Protein AF-A0A6B3IEB2-F1 (afdb_monomer_lite)

Sequence (60 aa):
GDLVILISYAQVEDAEARALTPKVVHVDADNRIVALGTDTSAPVPGTRTERSPQAVVAGG

Secondary structure (DSSP, 8-state):
-------------HHHHHH----EEEE-TTS-EEEEES-TTPPPTTSS----TTPPP---

Foldseek 3Di:
DDDDDDDDDDDDDPVCVLVDQDWDFAADPVRHTPDIGRQPQDDRPPDPRHGDPPGDDSDD

Radius of gyration: 13.45 Å; chains: 1; bounding box: 26×24×36 Å

Structure (mmCIF, N/CA/C/O backbone):
data_AF-A0A6B3IEB2-F1
#
_entry.id   AF-A0A6B3IEB2-F1
#
loop_
_atom_site.group_PDB
_atom_site.id
_atom_site.type_symbol
_atom_site.label_atom_id
_atom_site.label_alt_id
_atom_site.label_comp_id
_atom_site.label_asym_id
_atom_site.label_entity_id
_atom_site.label_seq_id
_atom_site.pdbx_PDB_ins_code
_atom_site.Cartn_x
_atom_site.Cartn_y
_atom_site.Cartn_z
_atom_site.occupancy
_atom_site.B_iso_or_equiv
_atom_site.auth_seq_id
_atom_site.auth_comp_id
_atom_site.auth_asym_id
_atom_site.auth_atom_id
_atom_site.pdbx_PDB_model_num
ATOM 1 N N . GLY A 1 1 ? 12.128 13.275 -15.358 1.00 82.81 1 GLY A N 1
ATOM 2 C CA . GLY A 1 1 ? 10.975 13.443 -14.461 1.00 82.81 1 GLY A CA 1
ATOM 3 C C . GLY A 1 1 ? 11.357 12.884 -13.117 1.00 82.81 1 GLY A C 1
ATOM 4 O O . GLY A 1 1 ? 12.218 12.009 -13.081 1.00 82.81 1 GLY A O 1
ATOM 5 N N . ASP A 1 2 ? 10.756 13.397 -12.054 1.00 90.69 2 ASP A N 1
ATOM 6 C CA . ASP A 1 2 ? 11.124 13.019 -10.692 1.00 90.69 2 ASP A CA 1
ATOM 7 C C . ASP A 1 2 ? 10.266 11.853 -10.208 1.00 90.69 2 ASP A C 1
ATOM 9 O O . ASP A 1 2 ? 9.075 11.769 -10.509 1.00 90.69 2 ASP A O 1
ATOM 13 N N . LEU A 1 3 ? 10.883 10.953 -9.447 1.00 90.00 3 LEU A N 1
ATOM 14 C CA . LEU A 1 3 ? 10.167 9.903 -8.738 1.00 90.00 3 LEU A CA 1
ATOM 15 C C . LEU A 1 3 ? 9.585 10.491 -7.450 1.00 90.00 3 LEU A C 1
ATOM 17 O O . LEU A 1 3 ? 10.322 11.026 -6.623 1.00 90.00 3 LEU A O 1
ATOM 21 N N . VAL A 1 4 ? 8.271 10.373 -7.275 1.00 93.06 4 VAL A N 1
ATOM 22 C CA . VAL A 1 4 ? 7.539 10.909 -6.120 1.00 93.06 4 VAL A CA 1
ATOM 23 C C . VAL A 1 4 ? 6.679 9.828 -5.469 1.00 93.06 4 VAL A C 1
ATOM 25 O O . VAL A 1 4 ? 6.292 8.859 -6.119 1.00 93.06 4 VAL A O 1
ATOM 28 N N . ILE A 1 5 ? 6.358 10.002 -4.184 1.00 93.00 5 ILE A N 1
ATOM 29 C CA . ILE A 1 5 ? 5.430 9.142 -3.436 1.00 93.00 5 ILE A CA 1
ATOM 30 C C . ILE A 1 5 ? 4.207 9.979 -3.053 1.00 93.00 5 ILE A C 1
ATOM 32 O O . ILE A 1 5 ? 4.354 11.077 -2.518 1.00 93.00 5 ILE A O 1
ATOM 36 N N . LEU A 1 6 ? 3.003 9.457 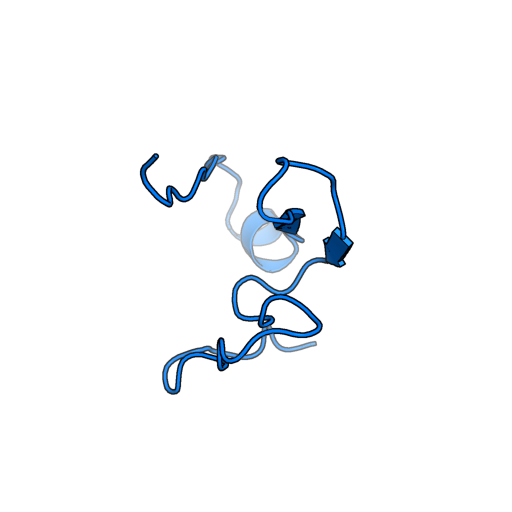-3.308 1.00 92.88 6 LEU A N 1
ATOM 37 C CA . LEU A 1 6 ? 1.742 10.065 -2.880 1.00 92.88 6 LEU A CA 1
ATOM 38 C C . LEU A 1 6 ? 1.174 9.277 -1.696 1.00 92.88 6 LEU A C 1
ATOM 40 O O . LEU A 1 6 ? 0.986 8.066 -1.793 1.00 92.88 6 LEU A O 1
ATOM 44 N N . ILE A 1 7 ? 0.883 9.967 -0.590 1.00 94.25 7 ILE A N 1
ATOM 45 C CA . ILE A 1 7 ? 0.320 9.366 0.626 1.00 94.25 7 ILE A CA 1
ATOM 46 C C . ILE A 1 7 ? -0.899 10.170 1.072 1.00 94.25 7 ILE A C 1
ATOM 48 O O . ILE A 1 7 ? -0.843 11.394 1.173 1.00 94.25 7 ILE A O 1
ATOM 52 N N . SER A 1 8 ? -1.993 9.470 1.365 1.00 93.75 8 SER A N 1
ATOM 53 C CA . SER A 1 8 ? -3.195 10.030 1.982 1.00 93.75 8 SER A CA 1
ATOM 54 C C . SER A 1 8 ? -3.333 9.543 3.421 1.00 93.75 8 SER A C 1
ATOM 56 O O . SER A 1 8 ? -3.115 8.362 3.691 1.00 93.75 8 SER A O 1
ATOM 58 N N . TYR A 1 9 ? -3.769 10.426 4.315 1.00 93.44 9 TYR A N 1
ATOM 59 C CA . TYR A 1 9 ? -3.992 10.118 5.727 1.00 93.44 9 TYR A CA 1
ATOM 60 C C . TYR A 1 9 ? -5.473 10.238 6.083 1.00 93.44 9 TYR A C 1
ATOM 62 O O . TYR A 1 9 ? -6.190 11.057 5.508 1.00 93.44 9 TYR A O 1
ATOM 70 N N . ALA A 1 10 ? -5.911 9.441 7.054 1.00 91.06 10 ALA A N 1
ATOM 71 C CA . ALA A 1 10 ? -7.250 9.497 7.624 1.00 91.06 10 ALA A CA 1
ATOM 72 C C . ALA A 1 10 ? -7.155 9.530 9.153 1.00 91.06 10 ALA A C 1
ATOM 74 O O . ALA A 1 10 ? -6.288 8.878 9.736 1.00 91.06 10 ALA A O 1
ATOM 75 N N . GLN A 1 11 ? -8.042 10.296 9.786 1.00 95.00 11 GLN A N 1
ATOM 76 C CA . GLN A 1 11 ? -8.244 10.259 11.232 1.00 95.00 11 GLN A CA 1
ATOM 77 C C . GLN A 1 11 ? -9.363 9.262 11.523 1.00 95.00 11 GLN A C 1
ATOM 79 O O . GLN A 1 11 ? -10.457 9.397 10.981 1.00 95.00 11 GLN A O 1
ATOM 84 N N . VAL A 1 12 ? -9.059 8.259 12.338 1.00 93.38 12 VAL A N 1
ATOM 85 C CA . VAL A 1 12 ? -9.965 7.170 12.727 1.00 93.38 12 VAL A CA 1
ATOM 86 C C . VAL A 1 12 ? -9.785 6.892 14.218 1.00 93.38 12 VAL A C 1
ATOM 88 O O . VAL A 1 12 ? -8.789 7.322 14.811 1.00 93.38 12 VAL A O 1
ATOM 91 N N . GLU A 1 13 ? -10.730 6.193 14.838 1.00 95.62 13 GLU A N 1
ATOM 92 C CA . GLU A 1 13 ? -10.605 5.798 16.246 1.00 95.62 13 GLU A CA 1
ATOM 93 C C . GLU A 1 13 ? -9.517 4.715 16.434 1.00 95.62 13 GLU A C 1
ATOM 95 O O . GLU A 1 13 ? -9.165 4.014 15.488 1.00 95.62 13 GLU A O 1
ATOM 100 N N . ASP A 1 14 ? -8.965 4.535 17.647 1.00 93.12 14 ASP A N 1
ATOM 101 C CA . ASP A 1 14 ? -7.854 3.579 17.892 1.00 93.12 14 ASP A CA 1
ATOM 102 C C . ASP A 1 14 ? -8.208 2.142 17.479 1.00 93.12 14 ASP A C 1
ATOM 104 O O . ASP A 1 14 ? -7.402 1.447 16.858 1.00 93.12 14 ASP A O 1
ATOM 108 N N . ALA A 1 15 ? -9.437 1.708 17.775 1.00 92.81 15 ALA A N 1
ATOM 109 C CA . ALA A 1 15 ? -9.915 0.381 17.402 1.00 92.81 15 ALA A CA 1
ATOM 110 C C . ALA A 1 15 ? -9.956 0.199 15.874 1.00 92.81 15 ALA A C 1
ATOM 112 O O . ALA A 1 15 ? -9.558 -0.846 15.361 1.00 92.81 15 ALA A O 1
ATOM 113 N N . GLU A 1 16 ? -10.378 1.232 15.145 1.00 91.00 16 GLU A N 1
ATOM 114 C CA . GLU A 1 16 ? -10.409 1.235 13.683 1.00 91.00 16 GLU A CA 1
ATOM 115 C C . GLU A 1 16 ? -8.999 1.314 13.094 1.00 91.00 16 GLU A C 1
ATOM 117 O O . GLU A 1 16 ? -8.709 0.632 12.116 1.00 91.00 16 GLU A O 1
ATOM 122 N N . ALA A 1 17 ? -8.092 2.079 13.711 1.00 91.38 17 ALA A N 1
ATOM 123 C CA . ALA A 1 17 ? -6.701 2.201 13.282 1.00 91.38 17 ALA A CA 1
ATOM 124 C C . ALA A 1 17 ? -5.977 0.850 13.291 1.00 91.38 17 ALA A C 1
ATOM 126 O O . ALA A 1 17 ? -5.225 0.547 12.368 1.00 91.38 17 ALA A O 1
ATOM 127 N N . ARG A 1 18 ? -6.230 0.016 14.309 1.00 87.75 18 ARG A N 1
ATOM 128 C CA . ARG A 1 18 ? -5.651 -1.335 14.410 1.00 87.75 18 ARG A CA 1
ATOM 129 C C . ARG A 1 18 ? -6.156 -2.278 13.323 1.00 87.75 18 ARG A C 1
ATOM 131 O O . ARG A 1 18 ? -5.421 -3.172 12.921 1.00 87.75 18 ARG A O 1
ATOM 138 N N . ALA A 1 19 ? -7.390 -2.083 12.863 1.00 90.56 19 ALA A N 1
ATOM 139 C CA . ALA A 1 19 ? -8.004 -2.884 11.807 1.00 90.56 19 ALA A CA 1
ATOM 140 C C . ALA A 1 19 ? -7.819 -2.282 10.398 1.00 90.56 19 ALA A C 1
ATOM 142 O O . ALA A 1 19 ? -8.153 -2.923 9.397 1.00 90.56 19 ALA A O 1
ATOM 143 N N . LEU A 1 20 ? -7.311 -1.049 10.297 1.00 89.94 20 LEU A N 1
ATOM 144 C CA . LEU A 1 20 ? -7.202 -0.324 9.040 1.00 89.94 20 LEU A CA 1
ATOM 145 C C . LEU A 1 20 ? -6.240 -1.037 8.089 1.00 89.94 20 LEU A C 1
ATOM 147 O O . LEU A 1 20 ? -5.048 -1.181 8.349 1.00 89.94 20 LEU A O 1
ATOM 151 N N . THR A 1 21 ? -6.764 -1.411 6.928 1.00 92.00 21 THR A N 1
ATOM 152 C CA . THR A 1 21 ? -5.981 -2.001 5.845 1.00 92.00 21 THR A CA 1
ATOM 153 C C . THR A 1 21 ? -5.692 -0.926 4.790 1.00 92.00 21 THR A C 1
ATOM 155 O O . THR A 1 21 ? -6.628 -0.472 4.121 1.00 92.00 21 THR A O 1
ATOM 158 N N . PRO A 1 22 ? -4.433 -0.478 4.620 1.00 92.00 22 PRO A N 1
ATOM 159 C CA . PRO A 1 22 ? -4.111 0.564 3.654 1.00 92.00 22 PRO A CA 1
ATOM 160 C C . PRO A 1 22 ? -4.221 0.034 2.220 1.00 92.00 22 PRO A C 1
ATOM 162 O O . PRO A 1 22 ? -4.107 -1.163 1.968 1.00 92.00 22 PRO A O 1
ATOM 165 N N . LYS A 1 23 ? -4.420 0.943 1.263 1.00 94.19 23 LYS A N 1
ATOM 166 C CA . LYS A 1 23 ? -4.386 0.635 -0.172 1.00 94.19 23 LYS A CA 1
ATOM 167 C C . LYS A 1 23 ? -3.072 1.143 -0.748 1.00 94.19 23 LYS A C 1
ATOM 169 O O . LYS A 1 23 ? -2.845 2.348 -0.791 1.00 94.19 23 LYS A O 1
ATOM 174 N N . VAL A 1 24 ? -2.220 0.224 -1.179 1.00 94.62 24 VAL A N 1
ATOM 175 C CA . VAL A 1 24 ? -0.902 0.497 -1.756 1.00 94.62 24 VAL A CA 1
ATOM 176 C C . VAL A 1 24 ? -0.959 0.221 -3.252 1.00 94.62 24 VAL A C 1
ATOM 178 O O . VAL A 1 24 ? -1.452 -0.827 -3.672 1.00 94.62 24 VAL A O 1
ATOM 181 N N . VAL A 1 25 ? -0.476 1.174 -4.049 1.00 95.75 25 VAL A N 1
ATOM 182 C CA . VAL A 1 25 ? -0.462 1.105 -5.514 1.00 95.75 25 VAL A CA 1
ATOM 183 C C . VAL A 1 25 ? 0.973 1.271 -5.991 1.00 95.75 25 VAL A C 1
ATOM 185 O O . VAL A 1 25 ? 1.580 2.317 -5.763 1.00 95.75 25 VAL A O 1
ATOM 188 N N . HIS A 1 26 ? 1.505 0.262 -6.677 1.00 94.94 26 HIS A N 1
ATOM 189 C CA . HIS A 1 26 ? 2.784 0.372 -7.376 1.00 94.94 26 HIS A CA 1
ATOM 190 C C . HIS A 1 26 ? 2.540 0.676 -8.849 1.00 94.94 26 HIS A C 1
ATOM 192 O O . HIS A 1 26 ? 1.672 0.067 -9.482 1.00 94.94 26 HIS A O 1
ATOM 198 N N . VAL A 1 27 ? 3.333 1.597 -9.392 1.00 94.88 27 VAL A N 1
ATOM 199 C CA . VAL A 1 27 ? 3.268 2.020 -10.794 1.00 94.88 27 VAL A CA 1
ATOM 200 C C . VAL A 1 27 ? 4.602 1.809 -11.507 1.00 94.88 27 VAL A C 1
ATOM 202 O O . VAL A 1 27 ? 5.652 1.763 -10.863 1.00 94.88 27 VAL A O 1
ATOM 205 N N . ASP A 1 28 ? 4.551 1.664 -12.829 1.00 92.94 28 ASP A N 1
ATOM 206 C CA . ASP A 1 28 ? 5.730 1.660 -13.694 1.00 92.94 28 ASP A CA 1
ATOM 207 C C . ASP A 1 28 ? 6.183 3.083 -14.076 1.00 92.94 28 ASP A C 1
ATOM 209 O O . ASP A 1 28 ? 5.617 4.089 -13.644 1.00 92.94 28 ASP A O 1
ATOM 213 N N . ALA A 1 29 ? 7.226 3.166 -14.906 1.00 92.19 29 ALA A N 1
ATOM 214 C CA . ALA A 1 29 ? 7.779 4.431 -15.390 1.00 92.19 29 ALA A CA 1
ATOM 215 C C . ALA A 1 29 ? 6.801 5.251 -16.261 1.00 92.19 29 ALA A C 1
ATOM 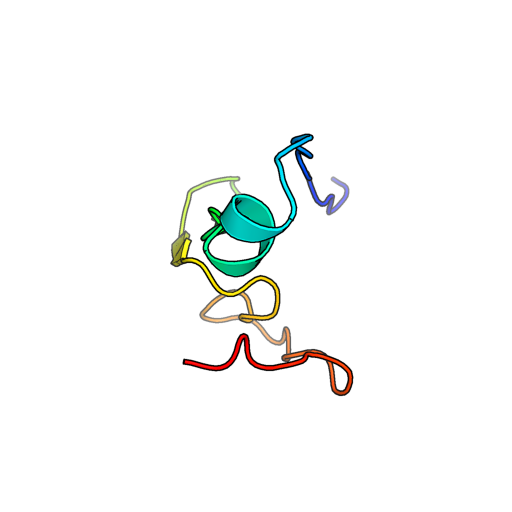217 O O . ALA A 1 29 ? 7.000 6.454 -16.419 1.00 92.19 29 ALA A O 1
ATOM 218 N N . ASP A 1 30 ? 5.751 4.618 -16.793 1.00 94.12 30 ASP A N 1
ATOM 219 C CA . ASP A 1 30 ? 4.690 5.244 -17.588 1.00 94.12 30 ASP A CA 1
ATOM 220 C C . ASP A 1 30 ? 3.435 5.546 -16.741 1.00 94.12 30 ASP A C 1
ATOM 222 O O . ASP A 1 30 ? 2.368 5.848 -17.283 1.00 94.12 30 ASP A O 1
ATOM 226 N N . ASN A 1 31 ? 3.543 5.466 -15.409 1.00 93.81 31 ASN A N 1
ATOM 227 C CA . ASN A 1 31 ? 2.453 5.625 -14.442 1.00 93.81 31 ASN A CA 1
ATOM 228 C C . ASN A 1 31 ? 1.301 4.615 -14.607 1.00 93.81 31 ASN A C 1
ATOM 230 O O . ASN A 1 31 ? 0.171 4.885 -14.189 1.00 93.81 31 ASN A O 1
ATOM 234 N N . ARG A 1 32 ? 1.553 3.440 -15.195 1.00 95.44 32 ARG A N 1
ATOM 235 C CA . ARG A 1 32 ? 0.573 2.347 -15.231 1.00 95.44 32 ARG A CA 1
ATOM 236 C C . ARG A 1 32 ? 0.674 1.519 -13.961 1.00 95.44 32 ARG A C 1
ATOM 238 O O . ARG A 1 32 ? 1.764 1.254 -13.467 1.00 95.44 32 ARG A O 1
ATOM 245 N N . ILE A 1 33 ? -0.471 1.087 -13.441 1.00 95.94 33 ILE A N 1
ATOM 246 C CA . ILE A 1 33 ? -0.535 0.246 -12.242 1.00 95.94 33 ILE A CA 1
ATOM 247 C C . ILE A 1 33 ? 0.050 -1.129 -12.564 1.00 95.94 33 ILE A C 1
ATOM 249 O O . ILE A 1 33 ? -0.422 -1.803 -13.478 1.00 95.94 33 ILE A O 1
ATOM 253 N N . VAL A 1 34 ? 1.036 -1.556 -11.777 1.00 95.19 34 VAL A N 1
ATOM 254 C CA . VAL A 1 34 ? 1.670 -2.879 -11.897 1.00 95.19 34 VAL A CA 1
ATOM 255 C C . VAL A 1 34 ? 1.370 -3.791 -10.713 1.00 95.19 34 VAL A C 1
ATOM 257 O O . VAL A 1 34 ? 1.436 -5.010 -10.858 1.00 95.19 34 VAL A O 1
ATOM 260 N N . ALA A 1 35 ? 1.007 -3.231 -9.555 1.00 93.44 35 ALA A N 1
ATOM 261 C CA . ALA A 1 35 ? 0.552 -4.005 -8.406 1.00 93.44 35 ALA A CA 1
ATOM 262 C C . ALA A 1 35 ? -0.380 -3.201 -7.495 1.00 93.44 35 ALA A C 1
ATOM 264 O O . ALA A 1 35 ? -0.283 -1.977 -7.388 1.00 93.44 35 ALA A O 1
ATOM 265 N N . LEU A 1 36 ? -1.266 -3.929 -6.817 1.00 94.81 36 LEU A N 1
ATOM 266 C CA . LEU A 1 36 ? -2.118 -3.438 -5.741 1.00 94.81 36 LEU A CA 1
ATOM 267 C C . LEU A 1 36 ? -1.889 -4.316 -4.515 1.00 94.81 36 LEU A C 1
ATOM 269 O O . LEU A 1 36 ? -1.765 -5.535 -4.637 1.00 94.81 36 LEU A O 1
ATOM 273 N N . GLY A 1 37 ? -1.866 -3.711 -3.336 1.00 92.69 37 GLY A N 1
ATOM 274 C CA . GLY A 1 37 ? -1.672 -4.447 -2.099 1.00 92.69 37 GLY A CA 1
ATOM 275 C C . GLY A 1 37 ? -2.021 -3.631 -0.871 1.00 92.69 37 GLY A C 1
ATOM 276 O O . GLY A 1 37 ? -2.586 -2.542 -0.954 1.00 92.69 37 GLY A O 1
ATOM 277 N N . THR A 1 38 ? -1.674 -4.188 0.278 1.00 92.75 38 THR A N 1
ATOM 278 C CA . THR A 1 38 ? -1.938 -3.599 1.595 1.00 92.75 38 THR A CA 1
ATOM 279 C C . THR A 1 38 ? -0.667 -3.468 2.428 1.00 92.75 38 THR A C 1
ATOM 281 O O . THR A 1 38 ? -0.698 -2.990 3.556 1.00 92.75 38 THR A O 1
ATOM 284 N N . ASP A 1 39 ? 0.466 -3.889 1.871 1.00 90.81 39 ASP A N 1
ATOM 285 C CA . ASP A 1 39 ? 1.768 -3.825 2.514 1.00 90.81 39 ASP A CA 1
ATOM 286 C C . ASP A 1 39 ? 2.514 -2.578 2.043 1.00 90.81 39 ASP A C 1
ATOM 288 O O . ASP A 1 39 ? 2.920 -2.469 0.884 1.00 90.81 39 ASP A O 1
ATOM 292 N N . THR A 1 40 ? 2.697 -1.630 2.958 1.00 89.31 40 THR A N 1
ATOM 293 C CA . THR A 1 40 ? 3.359 -0.348 2.693 1.00 89.31 40 THR A CA 1
ATOM 294 C C . THR A 1 40 ? 4.860 -0.481 2.453 1.00 89.31 40 THR A C 1
ATOM 296 O O . THR A 1 40 ? 5.469 0.457 1.943 1.00 89.31 40 THR A O 1
ATOM 299 N N . SER A 1 41 ? 5.466 -1.626 2.786 1.00 91.06 41 SER A N 1
ATOM 300 C CA . SER A 1 41 ? 6.886 -1.899 2.552 1.00 91.06 41 SER A CA 1
ATOM 301 C C . SER A 1 41 ? 7.130 -2.972 1.489 1.00 91.06 41 SER A C 1
ATOM 303 O O . SER A 1 41 ? 8.270 -3.404 1.297 1.00 91.06 41 SER A O 1
ATOM 305 N N . ALA A 1 42 ? 6.088 -3.398 0.769 1.00 90.25 42 ALA A N 1
ATOM 306 C CA . ALA A 1 42 ? 6.271 -4.271 -0.380 1.00 90.25 42 ALA A CA 1
ATOM 307 C C . ALA A 1 42 ? 7.099 -3.554 -1.468 1.00 90.25 42 ALA A C 1
ATOM 309 O O . ALA A 1 42 ? 6.788 -2.412 -1.829 1.00 90.25 42 ALA A O 1
ATOM 310 N N . PRO A 1 43 ? 8.143 -4.204 -2.008 1.00 91.75 43 PRO A N 1
ATOM 311 C CA . PRO A 1 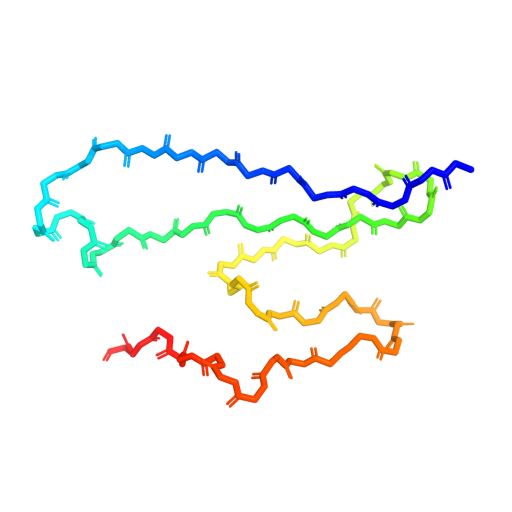43 ? 8.919 -3.647 -3.108 1.00 91.75 43 PRO A CA 1
ATOM 312 C C . PRO A 1 43 ? 8.088 -3.588 -4.396 1.00 91.75 43 PRO A C 1
ATOM 314 O O . PRO A 1 4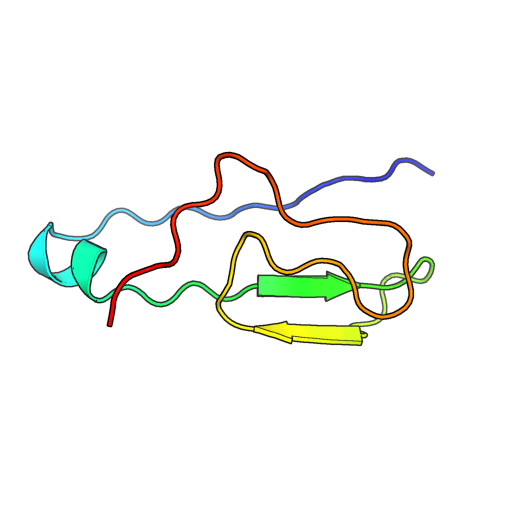3 ? 7.164 -4.380 -4.584 1.00 91.75 43 PRO A O 1
ATOM 317 N N . VAL A 1 44 ? 8.452 -2.685 -5.312 1.00 90.44 44 VAL A N 1
ATOM 318 C CA . VAL A 1 44 ? 7.854 -2.641 -6.654 1.00 90.44 44 VAL A CA 1
ATOM 319 C C . VAL A 1 44 ? 8.265 -3.920 -7.399 1.00 90.44 44 VAL A C 1
ATOM 321 O O . VAL A 1 44 ? 9.473 -4.147 -7.572 1.00 90.44 44 VAL A O 1
ATOM 324 N N . PRO A 1 45 ? 7.318 -4.754 -7.868 1.00 88.94 45 PRO A N 1
ATOM 325 C CA . PRO A 1 45 ? 7.650 -5.987 -8.574 1.00 88.94 45 PRO A CA 1
ATOM 326 C C . PRO A 1 45 ? 8.538 -5.745 -9.798 1.00 88.94 45 PRO A C 1
ATOM 328 O O . PRO A 1 45 ? 8.334 -4.799 -10.553 1.00 88.94 45 PRO A O 1
ATOM 331 N N . GLY A 1 46 ? 9.532 -6.613 -9.999 1.00 87.19 46 GLY A N 1
ATOM 332 C CA . GLY A 1 46 ? 10.441 -6.533 -11.149 1.00 87.19 46 GLY A CA 1
ATOM 333 C C . GLY A 1 46 ? 11.518 -5.445 -11.054 1.00 87.19 46 GLY A C 1
ATOM 334 O O . GLY A 1 46 ? 12.233 -5.219 -12.028 1.00 87.19 46 GLY A O 1
ATOM 335 N N . THR A 1 47 ? 11.670 -4.789 -9.899 1.00 89.38 47 THR A N 1
ATOM 336 C CA . THR A 1 47 ? 12.700 -3.762 -9.675 1.00 89.38 47 THR A CA 1
ATOM 337 C C . THR A 1 47 ? 13.742 -4.199 -8.639 1.00 89.38 47 THR A C 1
ATOM 339 O O . THR A 1 47 ? 13.662 -5.285 -8.069 1.00 89.38 47 THR A O 1
ATOM 342 N N . ARG A 1 48 ? 14.735 -3.334 -8.389 1.00 91.06 48 ARG A N 1
ATOM 343 C CA . ARG A 1 48 ? 15.751 -3.507 -7.334 1.00 91.06 48 ARG A CA 1
ATOM 344 C C . ARG A 1 48 ? 15.352 -2.881 -5.994 1.00 91.06 48 ARG A C 1
ATOM 346 O O . ARG A 1 48 ? 16.200 -2.750 -5.120 1.00 91.06 48 ARG A O 1
ATOM 353 N N . THR A 1 49 ? 14.112 -2.413 -5.842 1.00 90.50 49 THR A N 1
ATOM 354 C CA . THR A 1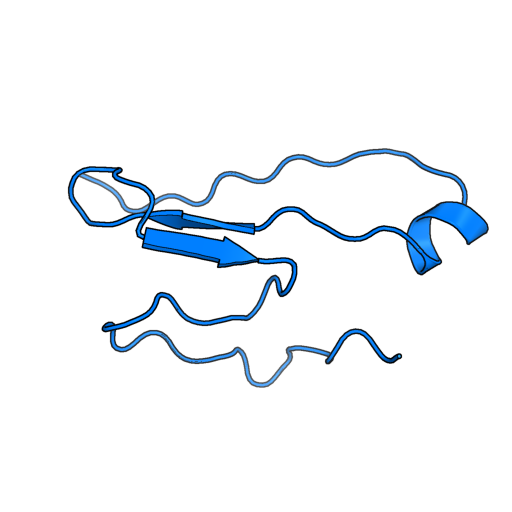 49 ? 13.662 -1.896 -4.545 1.00 90.50 49 THR A CA 1
ATOM 355 C C . THR A 1 49 ? 13.571 -3.045 -3.556 1.00 90.50 49 THR A C 1
ATOM 357 O O . THR A 1 49 ? 13.075 -4.116 -3.904 1.00 90.50 49 THR A O 1
ATOM 360 N N . GLU A 1 50 ? 14.002 -2.808 -2.327 1.00 90.44 50 GLU A N 1
ATOM 361 C CA . GLU A 1 50 ? 13.978 -3.799 -1.258 1.00 90.44 50 GLU A CA 1
ATOM 362 C C . GLU A 1 50 ? 13.086 -3.315 -0.117 1.00 90.44 50 GLU A C 1
ATOM 364 O O . GLU A 1 50 ? 12.858 -2.113 0.057 1.00 90.44 50 GLU A O 1
ATOM 369 N N . ARG A 1 51 ? 12.570 -4.265 0.669 1.00 89.38 51 ARG A N 1
ATOM 370 C CA . ARG A 1 51 ? 11.829 -3.950 1.892 1.00 89.38 51 ARG A CA 1
ATOM 371 C C . ARG A 1 51 ? 12.749 -3.199 2.855 1.00 89.38 51 ARG A C 1
ATOM 373 O O . ARG A 1 51 ? 13.916 -3.553 3.013 1.00 89.38 51 ARG A O 1
ATOM 380 N N . SER A 1 52 ? 12.202 -2.201 3.547 1.00 88.38 52 SER A N 1
ATOM 381 C CA . SER A 1 52 ? 12.953 -1.491 4.583 1.00 88.38 52 SER A CA 1
ATOM 382 C C . SER A 1 52 ? 13.325 -2.443 5.730 1.00 88.38 52 SER A C 1
ATOM 384 O O . SER A 1 52 ? 12.456 -3.177 6.205 1.00 88.38 52 SER A O 1
ATOM 386 N N . PRO A 1 53 ? 14.561 -2.398 6.258 1.00 89.44 53 PRO A N 1
ATOM 387 C CA . PRO A 1 53 ? 14.946 -3.197 7.424 1.00 89.44 53 PRO A CA 1
ATOM 388 C C . PRO A 1 53 ? 14.177 -2.813 8.700 1.00 89.44 53 PRO A C 1
ATOM 390 O O . PRO A 1 53 ? 14.163 -3.578 9.656 1.00 89.44 53 PRO A O 1
ATOM 393 N N . GLN A 1 54 ? 13.533 -1.640 8.716 1.00 87.31 54 GLN A N 1
ATOM 394 C CA . GLN A 1 54 ? 12.710 -1.149 9.829 1.00 87.31 54 GLN A CA 1
ATOM 395 C C . GLN A 1 54 ? 11.214 -1.435 9.640 1.00 87.31 54 GLN A C 1
ATOM 397 O O . GLN A 1 54 ? 10.390 -0.995 10.440 1.00 87.31 54 GLN A O 1
ATOM 402 N N . ALA A 1 55 ? 10.832 -2.110 8.553 1.00 84.88 55 ALA A N 1
ATOM 403 C CA . ALA A 1 55 ? 9.435 -2.408 8.288 1.00 84.88 55 ALA A CA 1
ATOM 404 C C . ALA A 1 55 ? 8.904 -3.413 9.313 1.00 84.88 55 ALA A C 1
ATOM 406 O O . ALA A 1 55 ? 9.352 -4.559 9.368 1.00 84.88 55 ALA A O 1
ATOM 407 N N . VAL A 1 56 ? 7.903 -2.998 10.087 1.00 79.19 56 VAL A N 1
ATOM 408 C CA . VAL A 1 56 ? 7.111 -3.929 10.888 1.00 79.19 56 VAL A CA 1
ATOM 409 C C . VAL A 1 56 ? 6.140 -4.656 9.965 1.00 79.19 56 VAL A C 1
ATOM 411 O O . VAL A 1 56 ? 5.438 -4.034 9.167 1.00 79.19 56 VAL A O 1
ATOM 414 N N . VAL A 1 57 ? 6.108 -5.985 1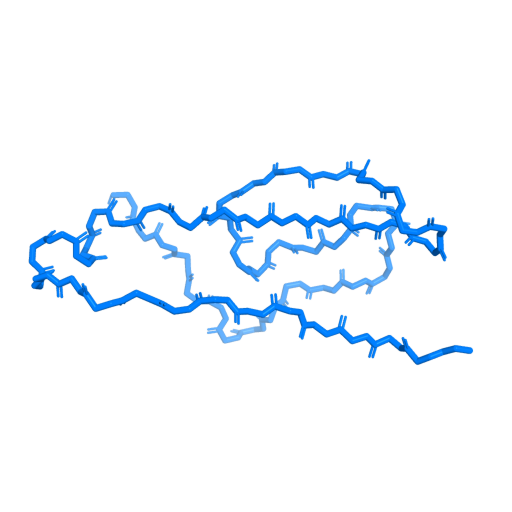0.046 1.00 66.44 57 VAL A N 1
ATOM 415 C CA . VAL A 1 57 ? 5.027 -6.751 9.424 1.00 66.44 57 VAL A CA 1
ATOM 416 C C . VAL A 1 57 ? 3.775 -6.403 10.220 1.00 66.44 57 VAL A C 1
ATOM 418 O O . VAL A 1 57 ? 3.780 -6.569 11.440 1.00 66.44 57 VAL A O 1
ATOM 421 N N . ALA A 1 58 ? 2.741 -5.867 9.567 1.00 62.38 58 ALA A N 1
ATOM 422 C CA . ALA A 1 58 ? 1.447 -5.688 10.215 1.00 62.38 58 ALA A CA 1
ATOM 423 C C . ALA A 1 58 ? 0.986 -7.079 10.681 1.00 62.38 58 ALA A C 1
ATOM 425 O O . ALA A 1 58 ? 0.691 -7.942 9.856 1.00 62.38 58 ALA A O 1
ATOM 426 N N . GLY A 1 59 ? 1.093 -7.329 11.989 1.00 49.28 59 GLY A N 1
ATOM 427 C CA . GLY A 1 59 ? 0.814 -8.628 12.590 1.00 49.28 59 GLY A CA 1
ATOM 428 C C . GLY A 1 59 ? -0.640 -9.018 12.357 1.00 49.28 59 GLY A C 1
ATOM 429 O O . GLY A 1 59 ? -1.523 -8.169 12.480 1.00 49.28 59 GLY A O 1
ATOM 430 N N . GLY A 1 60 ? -0.851 -10.280 11.978 1.00 41.50 60 GLY A N 1
ATOM 431 C CA . GLY A 1 60 ? -2.172 -10.912 11.971 1.00 41.50 60 GLY A CA 1
ATOM 432 C C . GLY A 1 60 ? -2.663 -11.259 13.368 1.00 41.50 60 GLY A C 1
ATOM 433 O O . GLY A 1 60 ? -1.837 -11.248 14.311 1.00 41.50 60 GLY A O 1
#

pLDDT: mean 89.11, std 9.99, range [41.5, 95.94]